Protein AF-A0A3D1RD61-F1 (afdb_monomer)

Nearest PDB structures (foldseek):
  7ptr-assembly1_A  TM=7.736E-01  e=2.895E-02  Haloferax volcanii DS2
  4e0s-assembly1_A  TM=6.019E-01  e=1.379E-01  Homo sapiens
  8cml-assembly1_E  TM=5.769E-01  e=1.904E-01  Homo sapiens
  3km9-assembly2_B  TM=5.558E-01  e=1.065E+00  Homo sapiens
  8ave-assembly1_B  TM=4.320E-01  e=5.586E-01  Homo sapiens

pLDDT: mean 90.48, std 10.8, range [55.22, 98.44]

Structure (mmCIF, N/CA/C/O backbone):
data_AF-A0A3D1RD61-F1
#
_entry.id   AF-A0A3D1RD61-F1
#
loop_
_atom_site.group_PDB
_atom_site.id
_atom_site.type_symbol
_atom_site.label_atom_id
_atom_site.label_alt_id
_atom_site.label_comp_id
_atom_site.label_asym_id
_atom_site.label_entity_id
_atom_site.label_seq_id
_atom_site.pdbx_PDB_ins_code
_atom_site.Cartn_x
_atom_site.Cartn_y
_atom_site.Cartn_z
_atom_site.occupancy
_atom_site.B_iso_or_equiv
_atom_site.auth_seq_id
_atom_site.auth_comp_id
_atom_site.auth_asym_id
_atom_site.auth_atom_id
_atom_site.pdbx_PDB_model_num
ATOM 1 N N . GLY A 1 1 ? 20.475 -19.192 -46.136 1.00 55.22 1 GLY A N 1
ATOM 2 C CA . GLY A 1 1 ? 19.765 -19.552 -44.898 1.00 55.22 1 GLY A CA 1
ATOM 3 C C . GLY A 1 1 ? 18.924 -18.373 -44.481 1.00 55.22 1 GLY A C 1
ATOM 4 O O . GLY A 1 1 ? 19.451 -17.271 -44.439 1.00 55.22 1 GLY A O 1
ATOM 5 N N . THR A 1 2 ? 17.632 -18.573 -44.263 1.00 68.81 2 THR A N 1
ATOM 6 C CA . THR A 1 2 ? 16.711 -17.541 -43.774 1.00 68.81 2 THR A CA 1
ATOM 7 C C . THR A 1 2 ? 16.735 -17.535 -42.250 1.00 68.81 2 THR A C 1
ATOM 9 O O . THR A 1 2 ? 16.565 -18.576 -41.620 1.00 68.81 2 THR A O 1
ATOM 12 N N . SER A 1 3 ? 16.986 -16.375 -41.647 1.00 70.94 3 SER A N 1
ATOM 13 C CA . SER A 1 3 ? 16.828 -16.184 -40.205 1.00 70.94 3 SER A CA 1
ATOM 14 C C . SER A 1 3 ? 15.367 -15.874 -39.889 1.00 70.94 3 SER A C 1
ATOM 16 O O . SER A 1 3 ? 14.789 -15.001 -40.533 1.00 70.94 3 SER A O 1
ATOM 18 N N . ASN A 1 4 ? 14.802 -16.523 -38.871 1.00 74.31 4 ASN A N 1
ATOM 19 C CA . ASN A 1 4 ? 13.535 -16.112 -38.266 1.00 74.31 4 ASN A CA 1
ATOM 20 C C . ASN A 1 4 ? 13.800 -15.406 -36.935 1.00 74.31 4 ASN A C 1
ATOM 22 O O . ASN A 1 4 ? 14.615 -15.861 -36.133 1.00 74.31 4 ASN A O 1
ATOM 26 N N . THR A 1 5 ? 13.075 -14.318 -36.691 1.00 72.44 5 THR A N 1
ATOM 27 C CA . THR A 1 5 ? 13.061 -13.617 -35.404 1.00 72.44 5 THR A CA 1
ATOM 28 C C . THR A 1 5 ? 11.894 -14.138 -34.569 1.00 72.44 5 THR A C 1
ATOM 30 O O . THR A 1 5 ? 10.741 -14.031 -34.980 1.00 72.44 5 THR A O 1
ATOM 33 N N . LEU A 1 6 ? 12.186 -14.701 -33.394 1.00 72.00 6 LEU A N 1
ATOM 34 C CA . LEU A 1 6 ? 11.185 -15.087 -32.398 1.00 72.00 6 LEU A CA 1
ATOM 35 C C . LEU A 1 6 ? 11.049 -13.956 -31.375 1.00 72.00 6 LEU A C 1
ATOM 37 O O . LEU A 1 6 ? 11.987 -13.675 -30.633 1.00 72.00 6 LEU A O 1
ATOM 41 N N . ILE A 1 7 ? 9.884 -13.312 -31.331 1.00 75.12 7 ILE A N 1
ATOM 42 C CA . ILE A 1 7 ? 9.557 -12.322 -30.302 1.00 75.12 7 ILE A CA 1
ATOM 43 C C . ILE A 1 7 ? 8.777 -13.044 -29.201 1.00 75.12 7 ILE A C 1
ATOM 45 O O . ILE A 1 7 ? 7.670 -13.522 -29.436 1.00 75.12 7 ILE A O 1
ATOM 49 N N . ILE A 1 8 ? 9.357 -13.131 -28.002 1.00 69.75 8 ILE A N 1
ATOM 50 C CA . ILE A 1 8 ? 8.661 -13.608 -26.801 1.00 69.75 8 ILE A CA 1
ATOM 51 C C . ILE A 1 8 ? 8.119 -12.378 -26.077 1.00 69.75 8 ILE A C 1
ATOM 53 O O . ILE A 1 8 ? 8.870 -11.634 -25.449 1.00 69.75 8 ILE A O 1
ATOM 57 N N . THR A 1 9 ? 6.812 -12.149 -26.170 1.00 66.25 9 THR A N 1
ATOM 58 C CA . THR A 1 9 ? 6.140 -11.114 -25.380 1.00 66.25 9 THR A CA 1
ATOM 59 C C . THR A 1 9 ? 5.805 -11.688 -24.006 1.00 66.25 9 THR A C 1
ATOM 61 O O . THR A 1 9 ? 4.984 -12.595 -23.887 1.00 66.25 9 THR A O 1
ATOM 64 N N . LEU A 1 10 ? 6.441 -11.170 -22.955 1.00 62.09 10 LEU A N 1
ATOM 65 C CA . LEU A 1 10 ? 6.038 -11.458 -21.579 1.00 62.09 10 LEU A CA 1
ATOM 66 C C . LEU A 1 10 ? 4.726 -10.719 -21.292 1.00 62.09 10 LEU A C 1
ATOM 68 O O . LEU A 1 10 ? 4.650 -9.503 -21.461 1.00 62.09 10 LEU A O 1
ATOM 72 N N . ALA A 1 11 ? 3.693 -11.447 -20.866 1.00 66.94 11 ALA A N 1
ATOM 73 C CA . ALA A 1 11 ? 2.466 -10.827 -20.384 1.00 66.94 11 ALA A CA 1
ATOM 74 C C . ALA A 1 11 ? 2.756 -10.059 -19.087 1.00 66.94 11 ALA A C 1
ATOM 76 O O . ALA A 1 11 ? 3.471 -10.554 -18.211 1.00 66.94 11 ALA A O 1
ATOM 77 N N . GLU A 1 12 ? 2.194 -8.857 -18.951 1.00 65.50 12 GLU A N 1
ATOM 78 C CA . GLU A 1 12 ? 2.313 -8.106 -17.705 1.00 65.50 12 GLU A CA 1
ATOM 79 C C . GLU A 1 12 ? 1.708 -8.911 -16.543 1.00 65.50 12 GLU A C 1
ATOM 81 O O . GLU A 1 12 ? 0.623 -9.483 -16.693 1.00 65.50 12 GLU A O 1
ATOM 86 N N . PRO A 1 13 ? 2.351 -8.941 -15.361 1.00 66.81 13 PRO A N 1
ATOM 87 C CA . PRO A 1 13 ? 1.765 -9.579 -14.196 1.00 66.81 13 PRO A CA 1
ATOM 88 C C . PRO A 1 13 ? 0.407 -8.942 -13.870 1.00 66.81 13 PRO A C 1
ATOM 90 O O . PRO A 1 13 ? 0.312 -7.738 -13.603 1.00 66.81 13 PRO A O 1
ATOM 93 N N . ASN A 1 14 ? -0.642 -9.763 -13.869 1.00 80.06 14 ASN A N 1
ATOM 94 C CA . ASN A 1 14 ? -1.965 -9.378 -13.395 1.00 80.06 14 ASN A CA 1
ATOM 95 C C . ASN A 1 14 ? -2.002 -9.545 -11.874 1.00 80.06 14 ASN A C 1
ATOM 97 O O . ASN A 1 14 ? -1.952 -10.662 -11.361 1.00 80.06 14 ASN A O 1
ATOM 101 N N . PHE A 1 15 ? -2.070 -8.436 -11.140 1.00 87.12 15 PHE A N 1
ATOM 102 C CA . PHE A 1 15 ? -2.194 -8.448 -9.685 1.00 87.12 15 PHE A CA 1
ATOM 103 C C . PHE A 1 15 ? -3.178 -7.384 -9.205 1.00 87.12 15 PHE A C 1
ATOM 105 O O . PHE A 1 15 ? -3.313 -6.313 -9.798 1.00 87.12 15 PHE A O 1
ATOM 112 N N . SER A 1 16 ? -3.830 -7.663 -8.079 1.00 91.38 16 SER A N 1
ATOM 113 C CA . SER A 1 16 ? -4.629 -6.665 -7.374 1.00 91.38 16 SER A CA 1
ATOM 114 C C . SER A 1 16 ? -3.722 -5.656 -6.677 1.00 91.38 16 SER A C 1
ATOM 116 O O . SER A 1 16 ? -2.742 -6.032 -6.033 1.00 91.38 16 SER A O 1
ATOM 118 N N . PHE A 1 17 ? -4.081 -4.375 -6.774 1.00 95.38 17 PHE A N 1
ATOM 119 C CA . PHE A 1 17 ? -3.367 -3.278 -6.114 1.00 95.38 17 PHE A CA 1
ATOM 120 C C . PHE A 1 17 ? -3.310 -3.445 -4.593 1.00 95.38 17 PHE A C 1
ATOM 122 O O . PHE A 1 17 ? -2.305 -3.110 -3.978 1.00 95.38 17 PHE A O 1
ATOM 129 N N . ILE A 1 18 ? -4.375 -3.991 -4.002 1.00 97.25 18 ILE A N 1
ATOM 130 C CA . ILE A 1 18 ? -4.470 -4.304 -2.577 1.00 97.25 18 ILE A CA 1
ATOM 131 C C . ILE A 1 18 ? -4.909 -5.756 -2.439 1.00 97.25 18 ILE A C 1
ATOM 133 O O . ILE A 1 18 ? -5.883 -6.160 -3.076 1.00 97.25 18 ILE A O 1
ATOM 137 N N . THR A 1 19 ? -4.197 -6.547 -1.635 1.00 96.31 19 THR A N 1
ATOM 138 C CA . THR A 1 19 ? -4.574 -7.942 -1.378 1.00 96.31 19 THR A CA 1
ATOM 139 C C . THR A 1 19 ? -4.120 -8.445 0.001 1.00 96.31 19 THR A C 1
ATOM 141 O O . THR A 1 19 ? -2.977 -8.193 0.386 1.00 96.31 19 THR A O 1
ATOM 144 N N . PRO A 1 20 ? -4.957 -9.210 0.725 1.00 96.75 20 PRO A N 1
ATOM 145 C CA . PRO A 1 20 ? -6.385 -9.388 0.468 1.00 96.75 20 PRO A CA 1
ATOM 146 C C . PRO A 1 20 ? -7.170 -8.096 0.760 1.00 96.75 20 PRO A C 1
ATOM 148 O O . PRO A 1 20 ? -6.719 -7.218 1.498 1.00 96.75 20 PRO A O 1
ATOM 151 N N . ASN A 1 21 ? -8.336 -7.960 0.136 1.00 95.50 21 ASN A N 1
ATOM 152 C CA . ASN A 1 21 ? -9.306 -6.917 0.450 1.00 95.50 21 ASN A CA 1
ATOM 153 C C . ASN A 1 21 ? -10.716 -7.489 0.217 1.00 95.50 21 ASN A C 1
ATOM 155 O O . ASN A 1 21 ? -11.041 -7.750 -0.944 1.00 95.50 21 ASN A O 1
ATOM 159 N N . PRO A 1 22 ? -11.533 -7.722 1.262 1.00 96.75 22 PRO A N 1
ATOM 160 C CA . PRO A 1 22 ? -11.314 -7.367 2.675 1.00 96.75 22 PRO A CA 1
ATOM 161 C C . PRO A 1 22 ? -10.144 -8.080 3.384 1.00 96.75 22 PRO A C 1
ATOM 163 O O . PRO A 1 22 ? -9.632 -9.082 2.888 1.00 96.75 22 PRO A O 1
ATOM 166 N N . ASN A 1 23 ? -9.715 -7.570 4.545 1.00 97.38 23 ASN A N 1
ATOM 167 C CA . ASN A 1 23 ? -8.650 -8.155 5.378 1.00 97.38 23 ASN A CA 1
ATOM 168 C C . ASN A 1 23 ? -8.875 -7.951 6.893 1.00 97.38 23 ASN A C 1
ATOM 170 O O . ASN A 1 23 ? -9.798 -7.259 7.303 1.00 97.38 23 ASN A O 1
ATOM 174 N N . ASN A 1 24 ? -8.000 -8.521 7.731 1.00 96.56 24 ASN A N 1
ATOM 175 C CA . ASN A 1 24 ? -8.060 -8.412 9.202 1.00 96.56 24 ASN A CA 1
ATOM 176 C C . ASN A 1 24 ? -7.033 -7.412 9.770 1.00 96.56 24 ASN A C 1
ATOM 178 O O . ASN A 1 24 ? -6.451 -7.628 10.831 1.00 96.56 24 ASN A O 1
ATOM 182 N N . GLY A 1 25 ? -6.754 -6.339 9.030 1.00 95.56 25 GLY A N 1
ATOM 183 C CA . GLY A 1 25 ? -5.767 -5.319 9.383 1.00 95.56 25 GLY A CA 1
ATOM 184 C C . GLY A 1 25 ? -4.361 -5.601 8.854 1.00 95.56 25 GLY A C 1
ATOM 185 O O . GLY A 1 25 ? -3.457 -4.825 9.130 1.00 95.56 25 GLY A O 1
ATOM 186 N N . VAL A 1 26 ? -4.152 -6.673 8.087 1.00 97.38 26 VAL A N 1
ATOM 187 C CA . VAL A 1 26 ? -2.874 -6.964 7.418 1.00 97.38 26 VAL A CA 1
ATOM 188 C C . VAL A 1 26 ? -3.133 -7.213 5.943 1.00 97.38 26 VAL A C 1
ATOM 190 O O . VAL A 1 26 ? -3.940 -8.072 5.586 1.00 97.38 26 VAL A O 1
ATOM 193 N N . PHE A 1 27 ? -2.449 -6.466 5.086 1.00 97.81 27 PHE A N 1
ATOM 194 C CA . PHE A 1 27 ? -2.585 -6.580 3.639 1.00 97.81 27 PHE A CA 1
ATOM 195 C C . PHE A 1 27 ? -1.336 -6.068 2.924 1.00 97.81 27 PHE A C 1
ATOM 197 O O . PHE A 1 27 ? -0.417 -5.511 3.523 1.00 97.81 27 PHE A O 1
ATOM 204 N N . GLN A 1 28 ? -1.306 -6.270 1.613 1.00 97.94 28 GLN A N 1
ATOM 205 C CA . GLN A 1 28 ? -0.214 -5.861 0.743 1.00 97.94 28 GLN A CA 1
ATOM 206 C C . GLN A 1 28 ? -0.697 -4.813 -0.242 1.00 97.94 28 GLN A C 1
ATOM 208 O O . GLN A 1 28 ? -1.751 -4.992 -0.853 1.00 97.94 28 GLN A O 1
ATOM 213 N N . VAL A 1 29 ? 0.108 -3.775 -0.444 1.00 97.50 29 VAL A N 1
ATOM 214 C CA . VAL A 1 29 ? -0.019 -2.855 -1.575 1.00 97.50 29 VAL A CA 1
ATOM 215 C C . VAL A 1 29 ? 0.985 -3.271 -2.634 1.00 97.50 29 VAL A C 1
ATOM 217 O O . VAL A 1 29 ? 2.174 -3.414 -2.345 1.00 97.50 29 VAL A O 1
ATOM 220 N N . ARG A 1 30 ? 0.509 -3.483 -3.856 1.00 95.44 30 ARG A N 1
ATOM 221 C CA . ARG A 1 30 ? 1.328 -3.931 -4.979 1.00 95.44 30 ARG A CA 1
ATOM 222 C C . ARG A 1 30 ? 1.324 -2.883 -6.070 1.00 95.44 30 ARG A C 1
ATOM 224 O O . ARG A 1 30 ? 0.259 -2.422 -6.465 1.00 95.44 30 ARG A O 1
ATOM 231 N N . VAL A 1 31 ? 2.491 -2.514 -6.576 1.00 93.62 31 VAL A N 1
ATOM 232 C CA . VAL A 1 31 ? 2.619 -1.509 -7.640 1.00 93.62 31 VAL A CA 1
ATOM 233 C C . VAL A 1 31 ? 3.735 -1.905 -8.597 1.00 93.62 31 VAL A C 1
ATOM 235 O O . VAL A 1 31 ? 4.716 -2.524 -8.192 1.00 93.62 31 VAL A O 1
ATOM 238 N N . ARG A 1 32 ? 3.560 -1.594 -9.883 1.00 90.19 32 ARG A N 1
ATOM 239 C CA . ARG A 1 32 ? 4.557 -1.909 -10.908 1.00 90.19 32 ARG A CA 1
ATOM 240 C C . ARG A 1 32 ? 5.776 -1.016 -10.738 1.00 90.19 32 ARG A C 1
ATOM 242 O O . ARG A 1 32 ? 5.641 0.166 -10.429 1.00 90.19 32 ARG A O 1
ATOM 249 N N . ASN A 1 33 ? 6.946 -1.579 -10.991 1.00 87.94 33 ASN A N 1
ATOM 250 C CA . ASN A 1 33 ? 8.165 -0.808 -11.161 1.00 87.94 33 ASN A CA 1
ATOM 251 C C . ASN A 1 33 ? 8.379 -0.537 -12.644 1.00 87.94 33 ASN A C 1
ATOM 253 O O . ASN A 1 33 ? 8.186 -1.421 -13.479 1.00 87.94 33 ASN A O 1
ATOM 257 N N . ALA A 1 34 ? 8.794 0.683 -12.968 1.00 77.94 34 ALA A N 1
ATOM 258 C CA . ALA A 1 34 ? 9.283 0.987 -14.299 1.00 77.94 34 ALA A CA 1
ATOM 259 C C . ALA A 1 34 ? 10.652 0.311 -14.485 1.00 77.94 34 ALA A C 1
ATOM 261 O O . ALA A 1 34 ? 11.590 0.557 -13.723 1.00 77.94 34 ALA A O 1
ATOM 262 N N . SER A 1 35 ? 10.763 -0.574 -15.478 1.00 65.69 35 SER A N 1
ATOM 263 C CA . SER A 1 35 ? 12.000 -1.305 -15.765 1.00 65.69 35 SER A CA 1
ATOM 264 C C . SER A 1 35 ? 13.158 -0.337 -16.030 1.00 65.69 35 SER A C 1
ATOM 266 O O . SER A 1 35 ? 12.998 0.633 -16.765 1.00 65.69 35 SER A O 1
ATOM 268 N N . GLY A 1 36 ? 14.321 -0.590 -15.424 1.00 65.44 36 GLY A N 1
ATOM 269 C CA . GLY A 1 36 ? 15.522 0.235 -15.617 1.00 65.44 36 GLY A CA 1
ATOM 270 C C . GLY A 1 36 ? 15.491 1.616 -14.949 1.00 65.44 36 GLY A C 1
ATOM 271 O O . GLY A 1 36 ? 16.369 2.430 -15.224 1.00 65.44 36 GLY A O 1
ATOM 272 N N . SER A 1 37 ? 14.512 1.898 -14.085 1.00 74.38 37 SER A N 1
ATOM 273 C CA . SER A 1 37 ? 14.442 3.165 -13.343 1.00 74.38 37 SER A CA 1
ATOM 274 C C . SER A 1 37 ? 15.278 3.131 -12.062 1.00 74.38 37 SER A C 1
ATOM 276 O O . SER A 1 37 ? 15.491 2.072 -11.473 1.00 74.38 37 SER A O 1
ATOM 278 N N . ALA A 1 38 ? 15.746 4.297 -11.611 1.00 86.38 38 ALA A N 1
ATOM 279 C CA . ALA A 1 38 ? 16.373 4.430 -10.298 1.00 86.38 38 ALA A CA 1
ATOM 280 C C . ALA A 1 38 ? 15.375 4.074 -9.171 1.00 86.38 38 ALA A C 1
ATOM 282 O O . ALA A 1 38 ? 14.163 4.194 -9.376 1.00 86.38 38 ALA A O 1
ATOM 283 N N . PRO A 1 39 ? 15.850 3.649 -7.984 1.00 91.19 39 PRO A N 1
ATOM 284 C CA . PRO A 1 39 ? 14.985 3.501 -6.819 1.00 91.19 39 PRO A CA 1
ATOM 285 C C . PRO A 1 39 ? 14.266 4.817 -6.503 1.00 91.19 39 PRO A C 1
ATOM 287 O O . PRO A 1 39 ? 14.895 5.873 -6.460 1.00 91.19 39 PRO A O 1
ATOM 290 N N . VAL A 1 40 ? 12.962 4.737 -6.254 1.00 92.94 40 VAL A N 1
ATOM 291 C CA . VAL A 1 40 ? 12.081 5.869 -5.930 1.00 92.94 40 VAL A CA 1
ATOM 292 C C . VAL A 1 40 ? 11.470 5.675 -4.549 1.00 92.94 40 VAL A C 1
ATOM 294 O O . VAL A 1 40 ? 11.303 4.541 -4.081 1.00 92.94 40 VAL A O 1
ATOM 297 N N . GLN A 1 41 ? 11.136 6.770 -3.871 1.00 96.00 41 GLN A N 1
ATOM 298 C CA . GLN A 1 41 ? 10.532 6.712 -2.548 1.00 96.00 41 GLN A CA 1
ATOM 299 C C . GLN A 1 41 ? 9.011 6.652 -2.667 1.00 96.00 41 GLN A C 1
ATOM 301 O O . GLN A 1 41 ? 8.373 7.540 -3.223 1.00 96.00 41 GLN A O 1
ATOM 306 N N . ARG A 1 42 ? 8.403 5.627 -2.075 1.00 96.56 42 ARG A N 1
ATOM 307 C CA . ARG A 1 42 ? 6.953 5.441 -2.040 1.00 96.56 42 ARG A CA 1
ATOM 308 C C . ARG A 1 42 ? 6.403 5.653 -0.648 1.00 96.56 42 ARG A C 1
ATOM 310 O O . ARG A 1 42 ? 6.958 5.140 0.317 1.00 96.56 42 ARG A O 1
ATOM 317 N N . LEU A 1 43 ? 5.287 6.359 -0.538 1.00 98.25 43 LEU A N 1
ATOM 318 C CA . LEU A 1 43 ? 4.540 6.502 0.707 1.00 98.25 43 LEU A CA 1
ATOM 319 C C . LEU A 1 43 ? 3.201 5.794 0.568 1.00 98.25 43 LEU A C 1
ATOM 321 O O . LEU A 1 43 ? 2.381 6.154 -0.275 1.00 98.25 43 LEU A O 1
ATOM 325 N N . VAL A 1 44 ? 2.965 4.825 1.447 1.00 98.38 44 VAL A N 1
ATOM 326 C CA . VAL A 1 44 ? 1.634 4.267 1.673 1.00 98.38 44 VAL A CA 1
ATOM 327 C C . VAL A 1 44 ? 1.027 4.995 2.861 1.00 98.38 44 VAL A C 1
ATOM 329 O O . VAL A 1 44 ? 1.505 4.849 3.988 1.00 98.38 44 VAL A O 1
ATOM 332 N N . ALA A 1 45 ? -0.024 5.770 2.614 1.00 98.38 45 ALA A N 1
ATOM 333 C CA . ALA A 1 45 ? -0.811 6.433 3.643 1.00 98.38 45 ALA A CA 1
ATOM 334 C C . ALA A 1 45 ? -2.235 5.871 3.655 1.00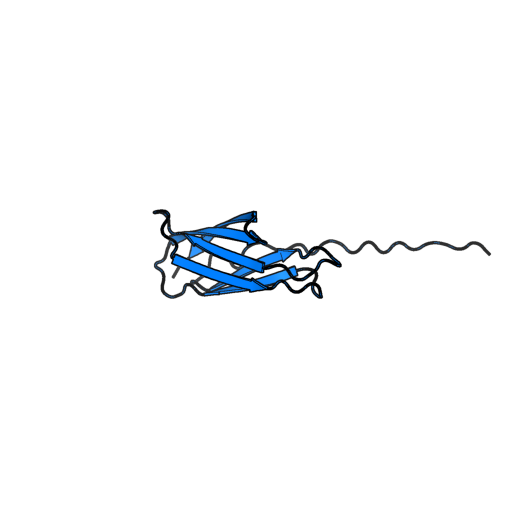 98.38 45 ALA A C 1
ATOM 336 O O . ALA A 1 45 ? -2.825 5.649 2.599 1.00 98.38 45 ALA A O 1
ATOM 337 N N . VAL A 1 46 ? -2.793 5.649 4.843 1.00 98.31 46 VAL A N 1
ATOM 338 C CA . VAL A 1 46 ? -4.172 5.180 5.010 1.00 98.31 46 VAL A CA 1
ATOM 339 C C . VAL A 1 46 ? -4.933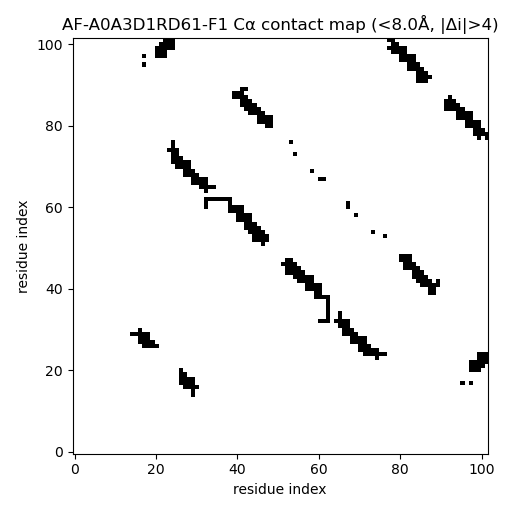 6.138 5.907 1.00 98.31 46 VAL A C 1
ATOM 341 O O . VAL A 1 46 ? -4.428 6.562 6.951 1.00 98.31 46 VAL A O 1
ATOM 344 N N . TYR A 1 47 ? -6.149 6.463 5.486 1.00 98.38 47 TYR A N 1
ATOM 345 C CA . TYR A 1 47 ? -7.039 7.414 6.130 1.00 98.38 47 TYR A CA 1
ATOM 346 C C . TYR A 1 47 ? -8.339 6.728 6.544 1.00 98.38 47 TYR A C 1
ATOM 348 O O . TYR A 1 47 ? -8.842 5.861 5.826 1.00 98.38 47 TYR A O 1
ATOM 356 N N . ASP A 1 48 ? -8.875 7.103 7.702 1.00 97.38 48 ASP A N 1
ATOM 357 C CA . ASP A 1 48 ? -10.209 6.683 8.130 1.00 97.38 48 ASP A CA 1
ATOM 358 C C . ASP A 1 48 ? -11.319 7.459 7.394 1.00 97.38 48 ASP A C 1
ATOM 360 O O . ASP A 1 48 ? -11.062 8.395 6.633 1.00 97.38 48 ASP A O 1
ATOM 364 N N . ALA A 1 49 ? -12.579 7.087 7.634 1.00 94.44 49 ALA A N 1
ATOM 365 C CA . ALA A 1 49 ? -13.741 7.737 7.024 1.00 94.44 49 ALA A CA 1
ATOM 366 C C . ALA A 1 49 ? -13.902 9.230 7.390 1.00 94.44 49 ALA A C 1
ATOM 368 O O . ALA A 1 49 ? -14.665 9.936 6.736 1.00 94.44 49 ALA A O 1
ATOM 369 N N . LYS A 1 50 ? -13.203 9.718 8.423 1.00 96.31 50 LYS A N 1
ATOM 370 C CA . LYS A 1 50 ? -13.202 11.127 8.844 1.00 96.31 50 LYS A CA 1
ATOM 371 C C . LYS A 1 50 ? -12.058 11.919 8.198 1.00 96.31 50 LYS A C 1
ATOM 373 O O . LYS A 1 50 ? -11.958 13.122 8.420 1.00 96.31 50 LYS A O 1
ATOM 378 N N . GLY A 1 51 ? -11.193 11.262 7.422 1.00 95.56 51 GLY A N 1
ATOM 379 C CA . GLY A 1 51 ? -10.011 11.860 6.802 1.00 95.56 51 GLY A CA 1
ATOM 380 C C . GLY A 1 51 ? -8.781 11.908 7.712 1.00 9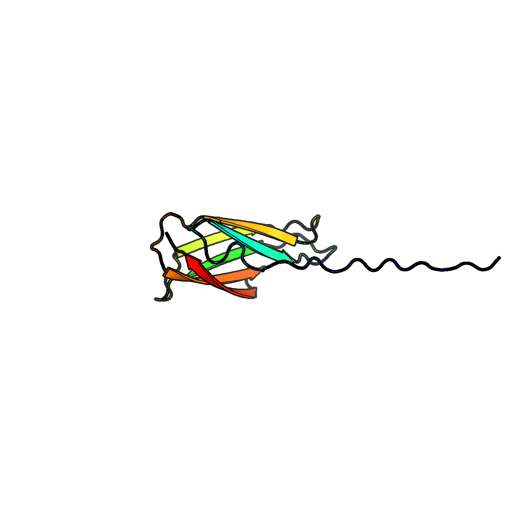5.56 51 GLY A C 1
ATOM 381 O O . GLY A 1 51 ? -7.773 12.504 7.334 1.00 95.56 51 GLY A O 1
ATOM 382 N N . SER A 1 52 ? -8.817 11.279 8.892 1.00 97.31 52 SER A N 1
ATOM 383 C CA . SER A 1 52 ? -7.647 11.190 9.768 1.00 97.31 52 SER A CA 1
ATOM 384 C C . SER A 1 52 ? -6.671 10.141 9.248 1.00 97.31 52 SER A C 1
ATOM 386 O O . SER A 1 52 ? -7.072 9.036 8.881 1.00 97.31 52 SER A O 1
ATOM 388 N N . ARG A 1 53 ? -5.372 10.458 9.229 1.00 97.44 53 ARG A N 1
ATOM 389 C CA . ARG A 1 53 ? -4.330 9.517 8.801 1.00 97.44 53 ARG A CA 1
ATOM 390 C C . ARG A 1 53 ? -4.032 8.521 9.920 1.00 97.44 53 ARG A C 1
ATOM 392 O O . ARG A 1 53 ? -3.422 8.883 10.921 1.00 97.44 53 ARG A O 1
ATOM 399 N N . VAL A 1 54 ? -4.412 7.264 9.713 1.00 97.62 54 VAL A N 1
ATOM 400 C CA . VAL A 1 54 ? -4.250 6.170 10.687 1.00 97.62 54 VAL A CA 1
ATOM 401 C C . VAL A 1 54 ? -2.998 5.328 10.449 1.00 97.62 54 VAL A C 1
ATOM 403 O O . VAL A 1 54 ? -2.519 4.662 11.361 1.00 97.62 54 VAL A O 1
ATOM 406 N N . TYR A 1 55 ? -2.446 5.368 9.235 1.00 98.00 55 TYR A N 1
ATOM 407 C CA . TYR A 1 55 ? -1.210 4.678 8.877 1.00 98.00 55 TYR A CA 1
ATOM 408 C C . TYR A 1 55 ? -0.405 5.512 7.885 1.00 98.00 55 TYR A C 1
ATOM 410 O O . TYR A 1 55 ? -0.967 6.146 6.990 1.00 98.00 55 TYR A O 1
ATOM 418 N N . ALA A 1 56 ? 0.917 5.495 8.027 1.00 97.81 56 ALA A N 1
ATOM 419 C CA . ALA A 1 56 ? 1.843 6.068 7.063 1.00 97.81 56 ALA A CA 1
ATOM 420 C C . ALA A 1 56 ? 3.176 5.327 7.137 1.00 97.81 56 ALA A C 1
ATOM 422 O O . ALA A 1 56 ? 3.778 5.252 8.209 1.00 97.81 56 ALA A O 1
ATOM 423 N N . LYS A 1 57 ? 3.657 4.806 6.009 1.00 98.38 57 LYS A N 1
ATOM 424 C CA . LYS A 1 57 ? 4.986 4.197 5.933 1.00 98.38 57 LYS A CA 1
ATOM 425 C C . LYS A 1 57 ? 5.634 4.446 4.580 1.00 98.38 57 LYS A C 1
ATOM 427 O O . LYS A 1 57 ? 4.991 4.307 3.539 1.00 98.38 57 LYS A O 1
ATOM 432 N N . TYR A 1 58 ? 6.915 4.800 4.625 1.00 97.69 58 TYR A N 1
ATOM 433 C CA . TYR A 1 58 ? 7.753 4.913 3.442 1.00 97.69 58 TYR A CA 1
ATOM 434 C C . TYR A 1 58 ? 8.368 3.560 3.076 1.00 97.69 58 TYR A C 1
ATOM 436 O O . TYR A 1 58 ? 8.765 2.787 3.951 1.00 97.69 58 TYR A O 1
ATOM 444 N N . TYR A 1 59 ? 8.474 3.311 1.778 1.00 96.88 59 TYR A N 1
ATOM 445 C CA . TYR A 1 59 ? 9.160 2.179 1.172 1.00 96.88 59 TYR A CA 1
ATOM 446 C C . TYR A 1 59 ? 10.066 2.713 0.070 1.00 96.88 59 TYR A C 1
ATOM 448 O O . TYR A 1 59 ? 9.712 3.666 -0.619 1.00 96.88 59 TYR A O 1
ATOM 456 N N . THR A 1 60 ? 11.220 2.093 -0.113 1.00 95.38 60 THR A N 1
ATOM 457 C CA . THR A 1 60 ? 12.068 2.350 -1.279 1.00 95.38 60 THR A CA 1
ATOM 458 C C . THR A 1 60 ? 11.743 1.303 -2.324 1.00 95.38 60 THR A C 1
ATOM 460 O O . THR A 1 60 ? 11.640 0.122 -1.977 1.00 95.38 60 THR A O 1
ATOM 463 N N . SER A 1 61 ? 11.549 1.720 -3.575 1.00 93.56 61 SER A N 1
ATOM 464 C CA . SER A 1 61 ? 11.255 0.761 -4.629 1.00 93.56 61 SER A CA 1
ATOM 465 C C . SER A 1 61 ? 12.435 -0.167 -4.905 1.00 93.56 61 SER A C 1
ATOM 467 O O . SER A 1 61 ? 13.590 0.196 -4.661 1.00 93.56 61 SER A O 1
ATOM 469 N N . ASN A 1 62 ? 12.154 -1.366 -5.418 1.00 89.75 62 ASN A N 1
ATOM 470 C CA . ASN A 1 62 ? 13.185 -2.297 -5.865 1.00 89.75 62 ASN A CA 1
ATOM 471 C C . ASN A 1 62 ? 13.196 -2.402 -7.401 1.00 89.75 62 ASN A C 1
ATOM 473 O O . ASN A 1 62 ? 12.436 -3.185 -7.968 1.00 89.75 62 ASN A O 1
ATOM 477 N N . PRO A 1 63 ? 14.093 -1.685 -8.106 1.00 84.12 63 PRO A N 1
ATOM 478 C CA . PRO A 1 63 ? 14.178 -1.750 -9.567 1.00 84.12 63 PRO A CA 1
ATOM 479 C C . PRO A 1 63 ? 14.476 -3.144 -10.135 1.00 84.12 63 PRO A C 1
ATOM 481 O O . PRO A 1 63 ? 14.260 -3.378 -11.322 1.00 84.12 63 PRO A O 1
ATOM 484 N N . GLY A 1 64 ? 14.986 -4.065 -9.308 1.00 84.94 64 GLY A N 1
ATOM 485 C CA . GLY A 1 64 ? 15.263 -5.448 -9.692 1.00 84.94 64 GLY A CA 1
ATOM 486 C C . GLY A 1 64 ? 14.019 -6.336 -9.788 1.00 84.94 64 GLY A C 1
ATOM 487 O O . GLY A 1 64 ? 14.122 -7.467 -10.260 1.00 84.94 64 GLY A O 1
ATOM 488 N N . THR A 1 65 ? 12.846 -5.860 -9.359 1.00 87.44 65 THR A N 1
ATOM 489 C CA . THR A 1 65 ? 11.572 -6.582 -9.471 1.00 87.44 65 THR A CA 1
ATOM 490 C C . THR A 1 65 ? 10.611 -5.835 -10.391 1.00 87.44 65 THR A C 1
ATOM 492 O O . THR A 1 65 ? 10.590 -4.610 -10.437 1.00 87.44 65 THR A O 1
ATOM 495 N N .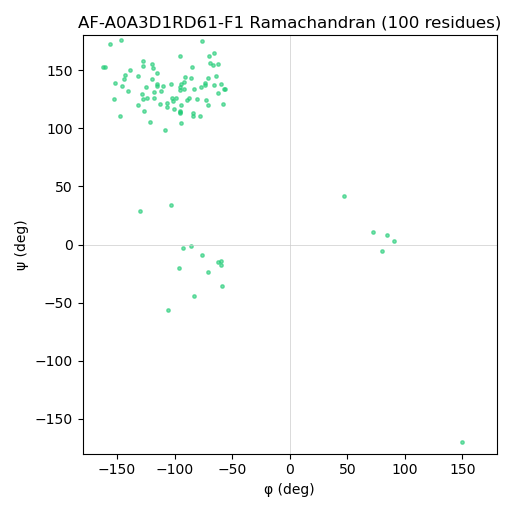 ALA A 1 66 ? 9.756 -6.567 -11.110 1.00 87.69 66 ALA A N 1
ATOM 496 C CA . ALA A 1 66 ? 8.705 -5.956 -11.933 1.00 87.69 66 ALA A CA 1
ATOM 497 C C . ALA A 1 66 ? 7.578 -5.323 -11.090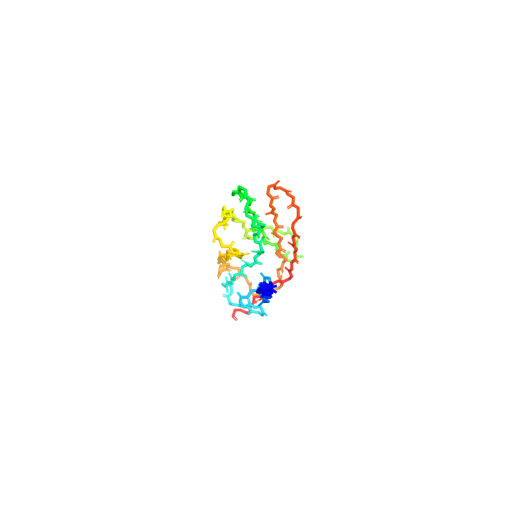 1.00 87.69 66 ALA A C 1
ATOM 499 O O . ALA A 1 66 ? 6.847 -4.450 -11.560 1.00 87.69 66 ALA A O 1
ATOM 500 N N . VAL A 1 67 ? 7.411 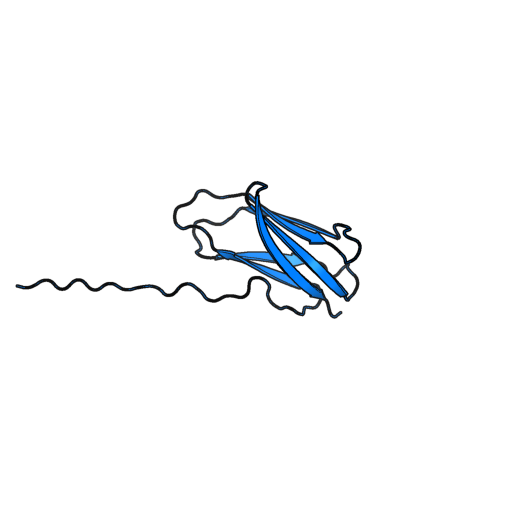-5.789 -9.850 1.00 90.62 67 VAL A N 1
ATOM 501 C CA . VAL A 1 67 ? 6.351 -5.379 -8.927 1.00 90.62 67 VAL A CA 1
ATOM 502 C C . VAL A 1 67 ? 6.937 -5.277 -7.529 1.00 90.62 67 VAL A C 1
ATOM 504 O O . VAL A 1 67 ? 7.579 -6.218 -7.058 1.00 90.62 67 VAL A O 1
ATOM 507 N N . ASP A 1 68 ? 6.657 -4.175 -6.848 1.00 92.88 68 ASP A N 1
ATOM 508 C CA . ASP A 1 68 ? 6.928 -4.050 -5.423 1.00 92.88 68 ASP A CA 1
ATOM 509 C C . ASP A 1 68 ? 5.734 -4.480 -4.595 1.00 92.88 68 ASP A C 1
ATOM 511 O O . ASP A 1 68 ? 4.580 -4.229 -4.943 1.00 92.88 68 ASP A O 1
ATOM 515 N N . VAL A 1 69 ? 6.039 -5.104 -3.461 1.00 95.19 69 VAL A N 1
ATOM 516 C CA . VAL A 1 69 ? 5.062 -5.609 -2.503 1.00 95.19 69 VAL A CA 1
ATOM 517 C C . VAL A 1 69 ? 5.319 -4.937 -1.156 1.00 95.19 69 VAL A C 1
ATOM 519 O O . VAL A 1 69 ? 6.266 -5.268 -0.447 1.00 95.19 69 VAL A O 1
ATOM 522 N N . MET A 1 70 ? 4.460 -3.990 -0.792 1.00 97.00 70 MET A N 1
ATOM 523 C CA . MET A 1 70 ? 4.559 -3.200 0.435 1.00 97.00 70 MET A CA 1
ATOM 524 C C . MET A 1 70 ? 3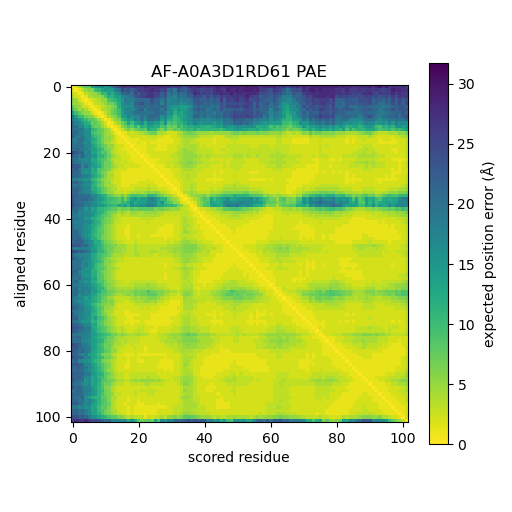.597 -3.757 1.490 1.00 97.00 70 MET A C 1
ATOM 526 O O . MET A 1 70 ? 2.384 -3.758 1.289 1.00 97.00 70 MET A O 1
ATOM 530 N N . GLN A 1 71 ? 4.134 -4.255 2.608 1.00 97.62 71 GLN A N 1
ATOM 531 C CA . GLN A 1 71 ? 3.340 -4.837 3.701 1.00 97.62 71 GLN A CA 1
ATOM 532 C C . GLN A 1 71 ? 2.764 -3.749 4.602 1.00 97.62 71 GLN A C 1
ATOM 534 O O . GLN A 1 71 ? 3.535 -2.968 5.164 1.00 97.62 71 GLN A O 1
ATOM 539 N N . VAL A 1 72 ? 1.449 -3.751 4.797 1.00 98.06 72 VAL A N 1
ATOM 540 C CA . VAL A 1 72 ? 0.736 -2.839 5.695 1.00 98.06 72 VAL A CA 1
ATOM 541 C C . VAL A 1 72 ? 0.175 -3.621 6.876 1.00 98.06 72 VAL A C 1
ATOM 543 O O . VAL A 1 72 ? -0.459 -4.661 6.696 1.00 98.06 72 VAL A O 1
ATOM 546 N N . ASP A 1 73 ? 0.405 -3.100 8.081 1.00 97.50 73 ASP A N 1
ATOM 547 C CA . ASP A 1 73 ? -0.124 -3.630 9.336 1.00 97.50 73 ASP A CA 1
ATOM 548 C C . ASP A 1 73 ? -0.842 -2.507 10.088 1.00 97.50 73 ASP A C 1
ATOM 550 O O . ASP A 1 73 ? -0.241 -1.508 10.482 1.00 97.50 73 ASP A O 1
ATOM 554 N N . MET A 1 74 ? -2.146 -2.683 10.230 1.00 95.56 74 MET A N 1
ATOM 555 C CA . MET A 1 74 ? -3.104 -1.796 10.871 1.00 95.56 74 MET A CA 1
ATOM 556 C C . MET A 1 74 ? -3.967 -2.578 11.872 1.00 95.56 74 MET A C 1
ATOM 558 O O . MET A 1 74 ? -5.112 -2.224 12.124 1.00 95.56 74 MET A O 1
ATOM 562 N N . ARG A 1 75 ? -3.470 -3.666 12.474 1.00 95.31 75 ARG A N 1
ATOM 563 C CA . ARG A 1 75 ? -4.264 -4.481 13.427 1.00 95.31 75 ARG A CA 1
ATOM 564 C C . ARG A 1 75 ? -4.759 -3.717 14.668 1.00 95.31 75 ARG A C 1
ATOM 566 O O . ARG A 1 75 ? -5.625 -4.207 15.398 1.00 95.31 75 ARG A O 1
ATOM 573 N N . ASN A 1 76 ? -4.206 -2.532 14.913 1.00 93.25 76 ASN A N 1
ATOM 574 C CA . ASN A 1 76 ? -4.577 -1.607 15.979 1.00 93.25 76 ASN A CA 1
ATOM 575 C C . ASN A 1 76 ? -5.737 -0.657 15.620 1.00 93.25 76 ASN A C 1
ATOM 577 O O . ASN A 1 76 ? -6.132 0.131 16.477 1.00 93.25 76 ASN A O 1
ATOM 581 N N . VAL A 1 77 ? -6.285 -0.712 14.400 1.00 94.38 77 VAL A N 1
ATOM 582 C CA . VAL A 1 77 ? -7.451 0.098 14.011 1.00 94.38 77 VAL A CA 1
ATOM 583 C C . VAL A 1 77 ? -8.768 -0.671 14.176 1.00 94.38 77 VAL A C 1
ATOM 585 O O . VAL A 1 77 ? -8.788 -1.897 14.315 1.00 94.38 77 VAL A O 1
ATOM 588 N N . ALA A 1 78 ? -9.881 0.064 14.202 1.00 95.44 78 ALA A N 1
ATOM 589 C CA . ALA A 1 78 ? -11.222 -0.514 14.249 1.00 95.44 78 ALA A CA 1
ATOM 590 C C . ALA A 1 78 ? -11.598 -1.204 12.921 1.00 95.44 78 ALA A C 1
ATOM 592 O O . ALA A 1 78 ? -11.002 -0.951 11.878 1.00 95.44 78 ALA A O 1
ATOM 593 N N . ALA A 1 79 ? -12.614 -2.068 12.947 1.00 96.62 79 ALA A N 1
ATOM 594 C CA . ALA A 1 79 ? -13.210 -2.568 11.711 1.00 96.62 79 ALA A CA 1
ATOM 595 C C . ALA A 1 79 ? -13.870 -1.418 10.933 1.00 96.62 79 ALA A C 1
ATOM 597 O O . ALA A 1 79 ? -14.437 -0.499 11.532 1.00 96.62 79 ALA A O 1
ATOM 598 N N . GLY A 1 80 ? -13.818 -1.469 9.603 1.00 96.75 80 GLY A N 1
ATOM 599 C CA . GLY A 1 80 ? -14.458 -0.470 8.756 1.00 96.75 80 GLY A CA 1
ATOM 600 C C . GLY A 1 80 ? -13.769 -0.222 7.421 1.00 96.75 80 GLY A C 1
ATOM 601 O O . GLY A 1 80 ? -12.871 -0.947 6.992 1.00 96.75 80 GLY A O 1
ATOM 602 N N . ASN A 1 81 ? -14.240 0.828 6.749 1.00 97.75 81 ASN A N 1
ATOM 603 C CA . ASN A 1 81 ? -13.710 1.286 5.472 1.00 97.75 81 ASN A CA 1
ATOM 604 C C . ASN A 1 81 ? -12.628 2.343 5.679 1.00 97.75 81 ASN A C 1
ATOM 606 O O . ASN A 1 81 ? -12.821 3.317 6.407 1.00 97.75 81 ASN A O 1
ATOM 610 N N . TYR A 1 82 ? -11.531 2.165 4.959 1.00 98.12 82 TYR A N 1
ATOM 611 C CA . TYR A 1 82 ? -10.384 3.054 4.938 1.00 98.12 82 TYR A CA 1
ATOM 612 C C . TYR A 1 82 ? -10.046 3.432 3.500 1.00 98.12 82 TYR A C 1
ATOM 614 O O . TYR A 1 82 ? -10.316 2.671 2.571 1.00 98.12 82 TYR A O 1
ATOM 622 N N . MET A 1 83 ? -9.426 4.592 3.308 1.00 98.31 83 MET A N 1
ATOM 623 C CA . MET A 1 83 ? -8.892 5.008 2.014 1.00 98.31 83 MET A CA 1
ATOM 624 C C . MET A 1 83 ? -7.373 4.918 2.035 1.00 98.31 83 MET A C 1
ATOM 626 O O . MET A 1 83 ? -6.722 5.571 2.849 1.00 98.31 83 MET A O 1
ATOM 630 N N . LEU A 1 84 ? -6.805 4.129 1.129 1.00 98.44 84 LEU A N 1
ATOM 631 C CA . LEU A 1 84 ? -5.368 4.050 0.918 1.00 98.44 84 LEU A CA 1
ATOM 632 C C . LEU A 1 84 ? -4.957 4.979 -0.216 1.00 98.44 84 LEU A C 1
ATOM 634 O O . LEU A 1 84 ? -5.582 4.980 -1.275 1.00 98.44 84 LEU A O 1
ATOM 638 N N . VAL A 1 85 ? -3.872 5.716 -0.011 1.00 98.38 85 VAL A N 1
ATOM 639 C CA . VAL A 1 85 ? -3.215 6.547 -1.017 1.00 98.38 85 VAL A CA 1
ATOM 640 C C . VAL A 1 85 ? -1.758 6.116 -1.117 1.00 98.38 85 VAL A C 1
ATOM 642 O O . VAL A 1 85 ? -1.040 6.072 -0.118 1.00 98.38 85 VAL A O 1
ATOM 645 N N . LEU A 1 86 ? -1.335 5.797 -2.335 1.00 98.25 86 LEU A N 1
ATOM 646 C CA . LEU A 1 86 ? 0.054 5.571 -2.694 1.00 98.25 86 LEU A CA 1
ATOM 647 C C . LEU A 1 86 ? 0.584 6.804 -3.420 1.00 98.25 86 LEU A C 1
ATOM 649 O O . LEU A 1 86 ? 0.016 7.228 -4.434 1.00 98.25 86 LEU A O 1
ATOM 653 N N . THR A 1 87 ? 1.697 7.337 -2.929 1.00 97.56 87 THR A N 1
ATOM 654 C CA . THR A 1 87 ? 2.480 8.352 -3.634 1.00 97.56 87 THR A CA 1
ATOM 655 C C . THR A 1 87 ? 3.893 7.855 -3.909 1.00 97.56 87 THR A C 1
ATOM 657 O O . THR A 1 87 ? 4.391 6.967 -3.219 1.00 97.56 87 THR A O 1
ATOM 660 N N . GLU A 1 88 ? 4.523 8.418 -4.932 1.00 95.25 88 GLU A N 1
ATOM 661 C CA . GLU A 1 88 ? 5.892 8.145 -5.366 1.00 95.25 88 GLU A CA 1
ATOM 662 C C . GLU A 1 88 ? 6.596 9.487 -5.578 1.00 95.25 88 GLU A C 1
ATOM 664 O O . GLU A 1 88 ? 6.094 10.335 -6.315 1.00 95.25 88 GLU A O 1
ATOM 669 N N . ASP A 1 89 ? 7.682 9.730 -4.845 1.00 94.00 89 ASP A N 1
ATOM 670 C CA . ASP A 1 89 ? 8.416 11.002 -4.798 1.00 94.00 89 ASP A CA 1
ATOM 671 C C . ASP A 1 89 ? 7.490 12.225 -4.632 1.00 94.00 89 ASP A C 1
ATOM 673 O O . ASP A 1 89 ? 7.616 13.258 -5.292 1.00 94.00 89 ASP A O 1
ATOM 677 N N . GLY A 1 90 ? 6.485 12.076 -3.761 1.00 93.19 90 GLY A N 1
ATOM 678 C CA . GLY A 1 90 ? 5.480 13.102 -3.470 1.00 93.19 90 GLY A CA 1
ATOM 679 C C . GLY A 1 90 ? 4.348 13.220 -4.497 1.00 93.19 90 GLY A C 1
ATOM 680 O O . GLY A 1 90 ? 3.386 13.945 -4.248 1.00 93.19 90 GLY A O 1
ATOM 681 N N . LYS A 1 91 ? 4.400 12.492 -5.617 1.00 94.88 91 LYS A N 1
ATOM 682 C CA . LYS A 1 91 ? 3.350 12.489 -6.645 1.00 94.88 91 LYS A CA 1
ATOM 683 C C . LYS A 1 91 ? 2.333 11.387 -6.394 1.00 94.88 91 LYS A C 1
ATOM 685 O O . LYS A 1 91 ? 2.684 10.271 -6.027 1.00 94.88 91 LYS A O 1
ATOM 690 N N . PHE A 1 92 ? 1.059 11.689 -6.614 1.00 95.81 92 PHE A N 1
ATOM 691 C CA . PHE A 1 92 ? -0.005 10.692 -6.542 1.00 95.81 92 PHE A CA 1
ATOM 692 C C . PHE A 1 92 ? 0.203 9.594 -7.590 1.00 95.81 92 PHE A C 1
ATOM 694 O O . PHE A 1 92 ? 0.378 9.892 -8.769 1.00 95.81 92 PHE A O 1
ATOM 701 N N . VAL A 1 93 ? 0.137 8.334 -7.156 1.00 94.62 93 VAL A N 1
ATOM 702 C CA . VAL A 1 93 ? 0.170 7.168 -8.048 1.00 94.62 93 VAL A CA 1
ATOM 703 C C . VAL A 1 93 ? -1.216 6.555 -8.151 1.00 94.62 93 VAL A C 1
ATOM 705 O O . VAL A 1 93 ? -1.750 6.381 -9.244 1.00 94.62 93 VAL A O 1
ATOM 708 N N . ARG A 1 94 ? -1.799 6.182 -7.006 1.00 95.94 94 ARG A N 1
ATOM 709 C CA . ARG A 1 94 ? -3.077 5.469 -6.962 1.00 95.94 94 ARG A CA 1
ATOM 710 C C . ARG A 1 94 ? -3.718 5.555 -5.585 1.00 95.94 94 ARG A C 1
ATOM 712 O O . ARG A 1 94 ? -3.024 5.612 -4.574 1.00 95.94 94 ARG A O 1
ATOM 719 N N . SER A 1 95 ? -5.042 5.468 -5.545 1.00 97.00 95 SER A N 1
ATOM 720 C CA . SER A 1 95 ? -5.811 5.243 -4.323 1.00 97.00 95 SER A CA 1
ATOM 721 C C . SER A 1 95 ? -6.767 4.062 -4.468 1.00 97.00 95 SER A C 1
ATOM 723 O O . SER A 1 95 ? -7.102 3.649 -5.582 1.00 97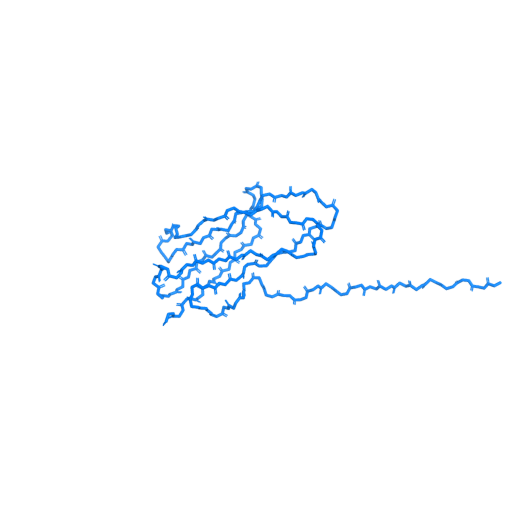.00 95 SER A O 1
ATOM 725 N N . ALA A 1 96 ? -7.171 3.486 -3.336 1.00 97.25 96 ALA A N 1
ATOM 726 C CA . ALA A 1 96 ? -8.209 2.463 -3.276 1.00 97.25 96 ALA A CA 1
ATOM 727 C C . ALA A 1 96 ? -8.794 2.337 -1.865 1.00 97.25 96 ALA A C 1
ATOM 729 O O . ALA A 1 96 ? -8.111 2.574 -0.868 1.00 97.25 96 ALA A O 1
ATOM 730 N N . GLN A 1 97 ? -10.052 1.906 -1.789 1.00 97.56 97 GLN A N 1
ATOM 731 C CA . GLN A 1 97 ? -10.693 1.569 -0.524 1.00 97.56 97 GLN A CA 1
ATOM 732 C C . GLN A 1 97 ? -10.150 0.245 0.024 1.00 97.56 97 GLN A C 1
ATOM 734 O O . GLN A 1 97 ? -9.989 -0.725 -0.717 1.00 97.56 97 GLN A O 1
ATOM 739 N N . VAL A 1 98 ? -9.927 0.194 1.333 1.00 97.50 98 VAL A N 1
ATOM 740 C CA . VAL A 1 98 ? -9.557 -1.000 2.096 1.00 97.50 98 VAL A CA 1
ATOM 741 C C . VAL A 1 98 ? -10.651 -1.277 3.111 1.00 97.50 98 VAL A C 1
ATOM 743 O O . VAL A 1 98 ? -10.999 -0.396 3.894 1.00 97.50 98 VAL A O 1
ATOM 746 N N . HIS A 1 99 ? -11.188 -2.492 3.106 1.00 97.62 99 HIS A N 1
ATOM 747 C CA . HIS A 1 99 ? -12.142 -2.938 4.111 1.00 97.62 99 HIS A CA 1
ATOM 748 C C . HIS A 1 99 ? -11.440 -3.828 5.142 1.00 97.62 99 HIS A C 1
ATOM 750 O O . HIS A 1 99 ? -10.813 -4.829 4.784 1.00 97.62 99 HIS A O 1
ATOM 756 N N . VAL A 1 100 ? -11.534 -3.448 6.416 1.00 97.56 100 VAL A N 1
ATOM 757 C CA . VAL A 1 100 ? -10.990 -4.195 7.555 1.00 97.56 100 VAL A CA 1
ATOM 758 C C . VAL A 1 100 ? -12.150 -4.837 8.318 1.00 97.56 100 VAL A C 1
ATOM 760 O O . VAL A 1 100 ? -13.003 -4.115 8.827 1.00 97.56 100 VAL A O 1
ATOM 763 N N . ASN A 1 101 ? -12.177 -6.170 8.401 1.00 92.56 101 ASN A N 1
ATOM 764 C CA . ASN A 1 101 ? -13.305 -6.933 8.954 1.00 92.56 101 ASN A CA 1
ATOM 765 C C . ASN A 1 101 ? -13.289 -7.035 10.484 1.00 92.56 101 ASN A C 1
ATOM 767 O O . ASN A 1 101 ? -14.318 -6.819 11.106 1.00 92.56 101 ASN A O 1
ATOM 771 N N . ARG A 1 102 ? -12.110 -7.319 11.048 1.00 69.56 102 ARG A N 1
ATOM 772 C CA . ARG A 1 102 ? -11.860 -7.745 12.437 1.00 69.56 102 ARG A CA 1
ATOM 773 C C . ARG A 1 102 ? -12.669 -8.955 12.920 1.00 69.56 102 ARG A C 1
ATOM 775 O O . ARG A 1 102 ? -13.912 -8.917 12.944 1.00 69.56 102 ARG A O 1
#

Mean predicted aligned error: 6.3 Å

Radius of gyration: 17.3 Å; Cα contacts (8 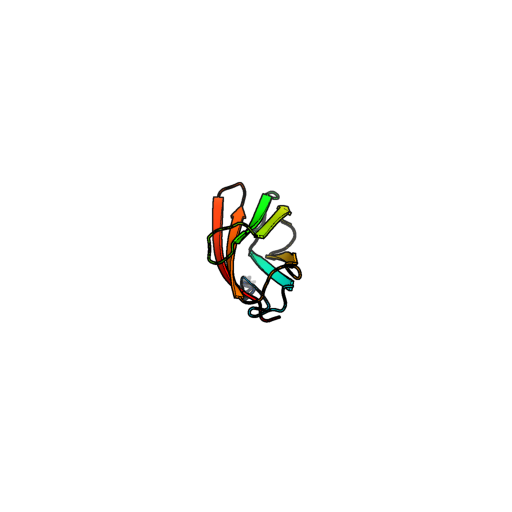Å, |Δi|>4): 199; chains: 1; bounding box: 34×33×61 Å

Solvent-accessible surface area (backbone atoms only — not comparable to full-atom values): 6187 Å² total; per-residue (Å²): 137,86,86,83,87,84,84,84,81,79,77,76,86,87,73,65,52,55,41,60,69,63,25,66,30,52,36,32,42,43,47,76,40,62,80,88,44,80,70,48,47,30,38,47,35,31,21,42,86,87,67,49,75,79,44,74,49,79,46,72,51,54,48,93,37,68,55,42,78,47,81,45,80,46,69,88,58,78,62,45,63,28,44,36,39,36,27,47,77,86,38,85,71,48,71,48,80,41,42,28,64,110

Foldseek 3Di:
DDDDDDDDDDDQDDDDQWPPAAEQQKIKGKDFDDAPDDWWKKWKWKADPVRHTQDIDIDIDDNVDRMDIHIGGRNVDDFAKMKIWMDINNHTDDIDIGGHHD

Secondary structure (DSSP, 8-state):
-PPPP----PPPP---SEESSSBSSEEEEEEEPPTTPPP-EEEEEEE-TTS-EEEEEEEE--TTSSEEEEEEE-TTSPSEEEEEEEEETTEEEEEEEEEE--

Sequence (102 aa):
GTSNTLIITLAEPNFSFITPNPNNGVFQVRVRNASGSAPVQRLVAVYDAKGSRVYAKYYTSNPGTAVDVMQVDMRNVAAGNYMLVLTEDGKFVRSAQVHVNR